Protein AF-A0A183PYK4-F1 (afdb_monomer)

Sequence (132 aa):
MSDTISDVIYRLGHPLTLAEKVLYSHLDNPKTANIERGKSYLMLRPDRVAMQDATAQMALLQFISSGLPRVAVPSTVHCDHLIEAKDGAGTDLNRANDTNKEVYEFLASASAKYGIGFWKPGSGIIHQVIVI

pLDDT: mean 95.41, std 7.37, range [49.47, 98.75]

Organism: NCBI:txid31246

Structure (mmCIF, N/CA/C/O backbone):
data_AF-A0A183PYK4-F1
#
_entry.id   AF-A0A183PYK4-F1
#
loop_
_atom_site.group_PDB
_atom_site.id
_atom_site.type_symbol
_atom_site.label_atom_id
_atom_site.label_alt_id
_atom_site.label_comp_id
_atom_site.label_asym_id
_atom_site.label_entity_id
_atom_site.label_seq_id
_atom_site.pdbx_PDB_ins_code
_atom_site.Cartn_x
_atom_site.Cartn_y
_atom_site.Cartn_z
_atom_site.occupancy
_atom_site.B_iso_or_equiv
_atom_site.auth_seq_id
_atom_site.auth_comp_id
_atom_site.auth_asym_id
_atom_site.auth_atom_id
_atom_site.pdbx_PDB_model_num
ATOM 1 N N . MET A 1 1 ? -16.188 -9.689 13.203 1.00 49.47 1 MET A N 1
ATOM 2 C CA . MET A 1 1 ? -16.530 -8.283 12.873 1.00 49.47 1 MET A CA 1
ATOM 3 C C . MET A 1 1 ? -17.812 -7.811 13.559 1.00 49.47 1 MET A C 1
ATOM 5 O O . MET A 1 1 ? -17.750 -6.772 14.201 1.00 49.47 1 MET A O 1
ATOM 9 N N . SER A 1 2 ? -18.929 -8.554 13.481 1.00 59.81 2 SER A N 1
ATOM 10 C CA . SER A 1 2 ? -20.191 -8.252 14.204 1.00 59.81 2 SER A CA 1
ATOM 11 C C . SER A 1 2 ? -19.985 -7.970 15.701 1.00 59.81 2 SER A C 1
ATOM 13 O O . SER A 1 2 ? -20.486 -6.980 16.238 1.00 59.81 2 SER A O 1
ATOM 15 N N . ASP A 1 3 ? -19.178 -8.806 16.351 1.00 76.00 3 ASP A N 1
ATOM 16 C CA . ASP A 1 3 ? -19.052 -8.779 17.811 1.00 76.00 3 ASP A CA 1
ATOM 17 C C . ASP A 1 3 ? -18.216 -7.583 18.290 1.00 76.00 3 ASP A C 1
ATOM 19 O O . ASP A 1 3 ? -18.557 -6.939 19.276 1.00 76.00 3 ASP A O 1
ATOM 23 N N . THR A 1 4 ? -17.193 -7.194 17.520 1.00 84.94 4 THR A N 1
ATOM 24 C CA . THR A 1 4 ? -16.316 -6.047 17.801 1.00 84.94 4 THR A CA 1
ATOM 25 C C . THR A 1 4 ? -17.085 -4.729 17.873 1.00 84.94 4 THR A C 1
ATOM 27 O O . THR A 1 4 ? -16.921 -3.956 18.813 1.00 84.94 4 THR A O 1
ATOM 30 N N . ILE A 1 5 ? -17.927 -4.452 16.873 1.00 91.94 5 ILE A N 1
ATOM 31 C CA . ILE A 1 5 ? -18.695 -3.201 16.824 1.00 91.94 5 ILE A CA 1
ATOM 32 C C . ILE A 1 5 ? -19.750 -3.191 17.932 1.00 91.94 5 ILE A C 1
ATOM 34 O O . ILE A 1 5 ? -19.955 -2.157 18.563 1.00 91.94 5 ILE A O 1
ATOM 38 N N . SER A 1 6 ? -20.391 -4.333 18.185 1.00 89.12 6 SER A N 1
ATOM 39 C CA . SER A 1 6 ? -21.395 -4.467 19.243 1.00 89.12 6 SER A CA 1
ATOM 40 C C . SER A 1 6 ? -20.793 -4.193 20.625 1.00 89.12 6 SER A C 1
ATOM 42 O O . SER A 1 6 ? -21.352 -3.396 21.379 1.00 89.12 6 SER A O 1
ATOM 44 N N . ASP A 1 7 ? -19.611 -4.751 20.912 1.00 88.62 7 ASP A N 1
ATOM 45 C CA . ASP A 1 7 ? -18.851 -4.479 22.138 1.00 88.62 7 ASP A CA 1
ATOM 46 C C . ASP A 1 7 ? -18.546 -2.980 22.288 1.00 88.62 7 ASP A C 1
ATOM 48 O O . ASP A 1 7 ? -18.737 -2.398 23.357 1.00 88.62 7 ASP A O 1
ATOM 52 N N . VAL A 1 8 ? -18.096 -2.323 21.215 1.00 93.06 8 VAL A N 1
ATOM 53 C CA . VAL A 1 8 ? -17.747 -0.895 21.250 1.00 93.06 8 VAL A CA 1
ATOM 54 C C . VAL A 1 8 ? -18.985 -0.009 21.416 1.00 93.06 8 VAL A C 1
ATOM 56 O O . VAL A 1 8 ? -18.949 0.930 22.209 1.00 93.06 8 VAL A O 1
ATOM 59 N N . ILE A 1 9 ? -20.094 -0.313 20.733 1.00 92.31 9 ILE A N 1
ATOM 60 C CA . ILE A 1 9 ? -21.367 0.408 20.900 1.00 92.31 9 ILE A CA 1
ATOM 61 C C . ILE A 1 9 ? -21.852 0.295 22.346 1.00 92.31 9 ILE A C 1
ATOM 63 O O . ILE A 1 9 ? -22.220 1.306 22.942 1.00 92.31 9 ILE A O 1
ATOM 67 N N . TYR A 1 10 ? -21.814 -0.910 22.923 1.00 91.94 10 TYR A N 1
ATOM 68 C CA . TYR A 1 10 ? -22.216 -1.135 24.310 1.00 91.94 10 TYR A CA 1
ATOM 69 C C . TYR A 1 10 ? -21.364 -0.319 25.291 1.00 91.94 10 TYR A C 1
ATOM 71 O O . TYR A 1 10 ? -21.897 0.290 26.214 1.00 91.94 10 TYR A O 1
ATOM 79 N N . ARG A 1 11 ? -20.046 -0.251 25.066 1.00 93.56 11 ARG A N 1
ATOM 80 C CA . ARG A 1 11 ? -19.118 0.515 25.912 1.00 93.56 11 ARG A CA 1
ATOM 81 C C . ARG A 1 11 ? -19.301 2.029 25.806 1.00 93.56 11 ARG A C 1
ATOM 83 O O . ARG A 1 11 ? -19.150 2.717 26.810 1.00 93.56 11 ARG A O 1
ATOM 90 N N . LEU A 1 12 ? -19.562 2.546 24.605 1.00 94.00 12 LEU A N 1
ATOM 91 C CA . LEU A 1 12 ? -19.648 3.990 24.354 1.00 94.00 12 LEU A CA 1
ATOM 92 C C . LEU A 1 12 ? -21.052 4.563 24.589 1.00 94.00 12 LEU A C 1
ATOM 94 O O . LEU A 1 12 ? -21.186 5.759 24.835 1.00 94.00 12 LEU A O 1
ATOM 98 N N . GLY A 1 13 ? -22.098 3.735 24.528 1.00 93.69 13 GLY A N 1
ATOM 99 C CA . GLY A 1 13 ? -23.466 4.140 24.859 1.00 93.69 13 GLY A CA 1
ATOM 100 C C . GLY A 1 13 ? -24.115 5.101 23.857 1.00 93.69 13 GLY A C 1
ATOM 101 O O . GLY A 1 13 ? -25.123 5.727 24.179 1.00 93.69 13 GLY A O 1
ATOM 102 N N . HIS A 1 14 ? -23.567 5.235 22.646 1.00 91.31 14 HIS A N 1
ATOM 103 C CA . HIS A 1 14 ? -24.128 6.082 21.593 1.00 91.31 14 HIS A CA 1
ATOM 104 C C . HIS A 1 14 ? -23.959 5.461 20.194 1.00 91.31 14 HIS A C 1
ATOM 106 O O . HIS A 1 14 ? -23.081 4.617 19.984 1.00 91.31 14 HIS A O 1
ATOM 112 N N . PRO A 1 15 ? -24.767 5.877 19.198 1.00 94.06 15 PRO A N 1
ATOM 113 C CA . PRO A 1 15 ? -24.585 5.456 17.813 1.00 94.06 15 PRO A CA 1
ATOM 114 C C . PRO A 1 15 ? -23.230 5.900 17.248 1.00 94.06 15 PRO A C 1
ATOM 116 O O . PRO A 1 15 ? -22.733 6.981 17.566 1.00 94.06 15 PRO A O 1
ATOM 119 N N . LEU A 1 16 ? -22.659 5.077 16.369 1.00 95.88 16 LEU A N 1
ATOM 120 C CA . LEU A 1 16 ? -21.379 5.340 15.710 1.00 95.88 16 LEU A CA 1
ATOM 121 C C . LEU A 1 16 ? -21.576 5.854 14.283 1.00 95.88 16 LEU A C 1
ATOM 123 O O . LEU A 1 16 ? -22.424 5.348 13.538 1.00 95.88 16 LEU A O 1
ATOM 127 N N . THR A 1 17 ? -20.734 6.802 13.880 1.00 96.88 17 THR A N 1
ATOM 128 C CA . THR A 1 17 ? -20.581 7.215 12.477 1.00 96.88 17 THR A CA 1
ATOM 129 C C . THR A 1 17 ? -19.991 6.083 11.626 1.00 96.88 1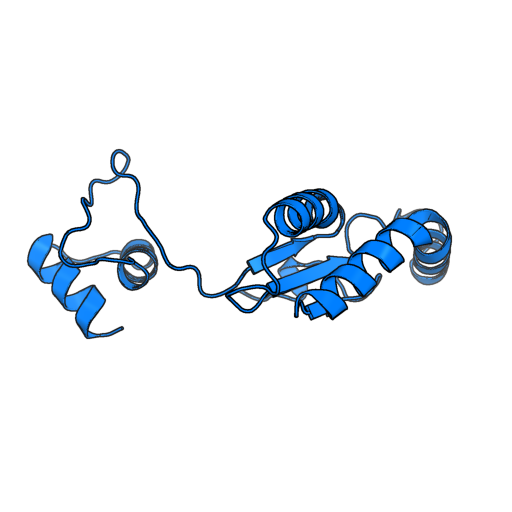7 THR A C 1
ATOM 131 O O . THR A 1 17 ? -19.461 5.104 12.153 1.00 96.88 17 THR A O 1
ATOM 134 N N . LEU A 1 18 ? -20.048 6.197 10.294 1.00 96.31 18 LEU A N 1
ATOM 135 C CA . LEU A 1 18 ? -19.431 5.198 9.410 1.00 96.31 18 LEU A CA 1
ATOM 136 C C . LEU A 1 18 ? -17.919 5.076 9.652 1.00 96.31 18 LEU A C 1
ATOM 138 O O . LEU A 1 18 ? -17.415 3.965 9.787 1.00 96.31 18 LEU A O 1
ATOM 142 N N . ALA A 1 19 ? -17.216 6.205 9.767 1.00 96.62 19 ALA A N 1
ATOM 143 C CA . ALA A 1 19 ? -15.779 6.218 10.030 1.00 96.62 19 ALA A CA 1
ATOM 144 C C . ALA A 1 19 ? -15.437 5.541 11.366 1.00 96.62 19 ALA A C 1
ATOM 146 O O . ALA A 1 19 ? -14.496 4.758 11.434 1.00 96.62 19 ALA A O 1
ATOM 147 N N . GLU A 1 20 ? -16.233 5.772 12.412 1.00 96.12 20 GLU A N 1
ATOM 148 C CA . GLU A 1 20 ? -16.065 5.083 13.695 1.00 96.12 20 GLU A CA 1
ATOM 149 C C . GLU A 1 20 ? -16.328 3.588 13.595 1.00 96.12 20 GLU A C 1
ATOM 151 O O . GLU A 1 20 ? -15.576 2.808 14.163 1.00 96.12 20 GLU A O 1
ATOM 156 N N . LYS A 1 21 ? -17.355 3.166 12.852 1.00 96.00 21 LYS A N 1
ATOM 157 C CA . LYS A 1 21 ? -17.611 1.737 12.631 1.00 96.00 21 LYS A CA 1
ATOM 158 C C . LYS A 1 21 ? -16.425 1.070 11.943 1.00 96.00 21 LYS A C 1
ATOM 160 O O . LYS A 1 21 ? -16.000 0.021 12.409 1.00 96.00 21 LYS A O 1
ATOM 165 N N . VAL A 1 22 ? -15.876 1.693 10.897 1.00 95.62 22 VAL A N 1
ATOM 166 C CA . VAL A 1 22 ? -14.700 1.182 10.179 1.00 95.62 22 VAL A CA 1
ATOM 167 C C . VAL A 1 22 ? -13.464 1.183 11.077 1.00 95.62 22 VAL A C 1
ATOM 169 O O . VAL A 1 22 ? -12.786 0.171 11.166 1.00 95.62 22 VAL A O 1
ATOM 172 N N . LEU A 1 23 ? -13.155 2.268 11.787 1.00 95.75 23 LEU A N 1
ATOM 173 C CA . LEU A 1 23 ? -11.977 2.306 12.662 1.00 95.75 23 LEU A CA 1
ATOM 174 C C . LEU A 1 23 ? -12.105 1.315 13.824 1.00 95.75 23 LEU A C 1
ATOM 176 O O . LEU A 1 23 ? -11.202 0.517 14.068 1.00 95.75 23 LEU A O 1
ATOM 180 N N . TYR A 1 24 ? -13.233 1.330 14.531 1.00 95.75 24 TYR A N 1
ATOM 181 C CA . TYR A 1 24 ? -13.408 0.532 15.739 1.00 95.75 24 TYR A CA 1
ATOM 182 C C . TYR A 1 24 ? -13.609 -0.956 15.448 1.00 95.75 24 TYR A C 1
ATOM 184 O O . TYR A 1 24 ? -13.259 -1.780 16.292 1.00 95.75 24 TYR A O 1
ATOM 192 N N . SER A 1 25 ? -14.078 -1.333 14.251 1.00 95.44 25 SER A N 1
ATOM 193 C CA . SER A 1 25 ? -14.109 -2.742 13.840 1.00 95.44 25 SER A CA 1
ATOM 194 C C . SER A 1 25 ? -12.721 -3.357 13.654 1.00 95.44 25 SER A C 1
ATOM 196 O O . SER A 1 25 ? -12.620 -4.581 13.665 1.00 95.44 25 SER A O 1
ATOM 198 N N . HIS A 1 26 ? -11.678 -2.534 13.500 1.00 96.38 26 HIS A N 1
ATOM 199 C CA . HIS A 1 26 ? -10.286 -2.962 13.313 1.00 96.38 26 HIS A CA 1
ATOM 200 C C . HIS A 1 26 ? -9.419 -2.743 14.561 1.00 96.38 26 HIS A C 1
ATOM 202 O O . HIS A 1 26 ? -8.193 -2.787 14.470 1.00 96.38 26 HIS A O 1
ATOM 208 N N . LEU A 1 27 ? -10.022 -2.501 15.730 1.00 96.44 27 LEU A N 1
ATOM 209 C CA . LEU A 1 27 ? -9.283 -2.462 16.993 1.00 96.44 27 LEU A CA 1
ATOM 210 C C . LEU A 1 27 ? -8.667 -3.827 17.297 1.00 96.44 27 LEU A C 1
ATOM 212 O O . LEU A 1 27 ? -9.349 -4.846 17.242 1.00 96.44 27 LEU A O 1
ATOM 216 N N . ASP A 1 28 ? -7.400 -3.822 17.704 1.00 95.06 28 ASP A N 1
ATOM 217 C CA . ASP A 1 28 ? -6.711 -5.031 18.163 1.00 95.06 28 ASP A CA 1
ATOM 218 C C . ASP A 1 28 ? -7.363 -5.595 19.438 1.00 95.06 28 ASP A C 1
ATOM 220 O O . ASP A 1 28 ? -7.567 -6.797 19.564 1.00 95.06 28 ASP A O 1
ATOM 224 N N . ASN A 1 29 ? -7.757 -4.708 20.363 1.00 93.12 29 ASN A N 1
ATOM 225 C CA . ASN A 1 29 ? -8.390 -5.068 21.635 1.00 93.12 29 ASN A CA 1
ATOM 226 C C . ASN A 1 29 ? -9.643 -4.212 21.900 1.00 93.12 29 ASN A C 1
ATOM 228 O O . ASN A 1 29 ? -9.600 -3.253 22.677 1.00 93.12 29 ASN A O 1
ATOM 232 N N . PRO A 1 30 ? -10.794 -4.535 21.286 1.00 92.12 30 PRO A N 1
ATOM 233 C CA . PRO A 1 30 ? -11.998 -3.700 21.341 1.00 92.12 30 PRO A CA 1
ATOM 234 C C . PRO A 1 30 ? -12.644 -3.603 22.725 1.00 92.12 30 PRO A C 1
ATOM 236 O O . PRO A 1 30 ? -13.404 -2.672 22.971 1.00 92.12 30 PRO A O 1
ATOM 239 N N . LYS A 1 31 ? -12.349 -4.529 23.646 1.00 91.38 31 LYS A N 1
ATOM 240 C CA . LYS A 1 31 ? -12.911 -4.533 25.008 1.00 91.38 31 LYS A CA 1
ATOM 241 C C . LYS A 1 31 ? -12.194 -3.572 25.956 1.00 91.38 31 LYS A C 1
ATOM 243 O O . LYS A 1 31 ? -12.809 -3.066 26.888 1.00 91.38 31 LYS A O 1
ATOM 248 N N . THR A 1 32 ? -10.909 -3.318 25.718 1.00 91.94 32 THR A N 1
ATOM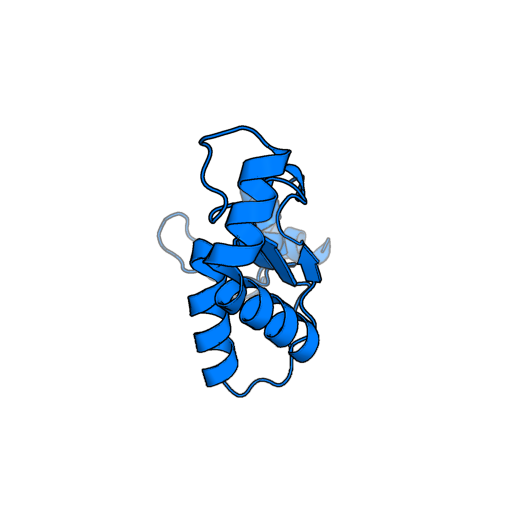 249 C CA . THR A 1 32 ? -10.038 -2.551 26.624 1.00 91.94 32 THR A CA 1
ATOM 250 C C . THR A 1 32 ? -9.496 -1.269 26.005 1.00 91.94 32 THR A C 1
ATOM 252 O O . THR A 1 32 ? -8.993 -0.421 26.736 1.00 91.94 32 THR A O 1
ATOM 255 N N . ALA A 1 33 ? -9.619 -1.084 24.685 1.00 93.62 33 ALA A N 1
ATOM 256 C CA . ALA A 1 33 ? -9.159 0.124 24.007 1.00 93.62 33 ALA A CA 1
ATOM 257 C C . ALA A 1 33 ? -9.760 1.389 24.638 1.00 93.62 33 ALA A C 1
ATOM 259 O O . ALA A 1 33 ? -10.981 1.479 24.804 1.00 93.62 33 ALA A O 1
ATOM 260 N N . ASN A 1 34 ? -8.909 2.364 24.961 1.00 94.75 34 ASN A N 1
ATOM 261 C CA . ASN A 1 34 ? -9.345 3.702 25.342 1.00 94.75 34 ASN A CA 1
ATOM 262 C C . ASN A 1 34 ? -9.764 4.462 24.078 1.00 94.75 34 ASN A C 1
ATOM 264 O O . ASN A 1 34 ? -8.962 4.589 23.154 1.00 94.75 34 ASN A O 1
ATOM 268 N N . ILE A 1 35 ? -11.012 4.926 24.026 1.00 95.50 35 ILE A N 1
ATOM 269 C CA . ILE A 1 35 ? -11.588 5.569 22.842 1.00 95.50 35 ILE A CA 1
ATOM 270 C C . ILE A 1 35 ? -12.073 6.959 23.237 1.00 95.50 35 ILE A C 1
ATOM 272 O O . ILE A 1 35 ? -13.176 7.131 23.747 1.00 95.50 35 ILE A O 1
ATOM 276 N N . GLU A 1 36 ? -11.242 7.957 22.963 1.00 94.94 36 GLU A N 1
ATOM 277 C CA . GLU A 1 36 ? -11.576 9.364 23.123 1.00 94.94 36 GLU A CA 1
ATOM 278 C C . GLU A 1 36 ? -11.122 10.146 21.887 1.00 94.94 36 GLU A C 1
ATOM 280 O O . GLU A 1 36 ? -9.937 10.179 21.532 1.00 94.94 36 GLU A O 1
ATOM 285 N N . ARG A 1 37 ? -12.087 10.772 21.202 1.00 94.69 37 ARG A N 1
ATOM 286 C CA . ARG A 1 37 ? -11.838 11.510 19.958 1.00 94.69 37 ARG A CA 1
ATOM 287 C C . ARG A 1 37 ? -10.827 12.632 20.198 1.00 94.69 37 ARG A C 1
ATOM 289 O O . ARG A 1 37 ? -10.987 13.437 21.111 1.00 94.69 37 ARG A O 1
ATOM 296 N N . GLY A 1 38 ? -9.796 12.687 19.358 1.00 96.00 38 GLY A N 1
ATOM 297 C CA . GLY A 1 38 ? -8.746 13.705 19.436 1.00 96.00 38 GLY A CA 1
ATOM 298 C C . GLY A 1 38 ? -7.778 13.552 20.614 1.00 96.00 38 GLY A C 1
ATOM 299 O O . GLY A 1 38 ? -6.942 14.433 20.793 1.00 96.00 38 GLY A O 1
ATOM 300 N N . LYS A 1 39 ? -7.867 12.470 21.407 1.00 97.19 39 LYS A N 1
ATOM 301 C CA . LYS A 1 39 ? -6.966 12.239 22.550 1.00 97.19 39 LYS A CA 1
ATOM 302 C C . LYS A 1 39 ? -6.310 10.863 22.554 1.00 97.19 39 LYS A C 1
ATOM 304 O O . LYS A 1 39 ? -5.116 10.765 22.821 1.00 97.19 39 LYS A O 1
ATOM 309 N N . SER A 1 40 ? -7.063 9.799 22.288 1.00 96.31 40 SER A N 1
ATOM 310 C CA . SER A 1 40 ? -6.534 8.436 22.387 1.00 96.31 40 SER A CA 1
ATOM 311 C C . SER A 1 40 ? -5.751 8.016 21.145 1.00 96.31 40 SER A C 1
ATOM 313 O O . SER A 1 40 ? -6.156 8.296 20.017 1.00 96.31 40 SER A O 1
ATOM 315 N N . TYR A 1 41 ? -4.685 7.243 21.355 1.00 97.19 41 TYR A N 1
ATOM 316 C CA . TYR A 1 41 ? -4.077 6.428 20.306 1.00 97.19 41 TYR A CA 1
ATOM 317 C C . TYR A 1 41 ? -4.815 5.096 20.199 1.00 97.19 41 TYR A C 1
ATOM 319 O O . TYR A 1 41 ? -4.964 4.379 21.189 1.00 97.19 41 TYR A O 1
ATOM 327 N N . LEU A 1 42 ? -5.266 4.759 18.992 1.00 96.56 42 LEU A N 1
ATOM 328 C CA . LEU A 1 42 ? -5.942 3.496 18.724 1.00 96.56 42 LEU A CA 1
ATOM 329 C C . LEU A 1 42 ? -4.946 2.483 18.165 1.00 96.56 42 LEU A C 1
ATOM 331 O O . LEU A 1 42 ? -4.259 2.750 17.181 1.00 96.56 42 LEU A O 1
ATOM 335 N N . MET A 1 43 ? -4.912 1.301 18.774 1.00 97.38 43 MET A N 1
ATOM 336 C CA . MET A 1 43 ? -4.149 0.166 18.261 1.00 97.38 43 MET A CA 1
ATOM 337 C C . MET A 1 43 ? -5.019 -0.588 17.258 1.00 97.38 43 MET A C 1
ATOM 339 O O . MET A 1 43 ? -5.980 -1.258 17.644 1.00 97.38 43 MET A O 1
ATOM 343 N N . LEU A 1 44 ? -4.705 -0.430 15.974 1.00 96.88 44 LEU A N 1
ATOM 344 C CA . LEU A 1 44 ? -5.495 -0.954 14.862 1.00 96.88 44 LEU A CA 1
ATOM 345 C C . LEU A 1 44 ? -4.783 -2.110 14.152 1.00 96.88 44 LEU A C 1
ATOM 347 O O . LEU A 1 44 ? -3.560 -2.246 14.210 1.00 96.88 44 LEU A O 1
ATOM 351 N N . ARG A 1 45 ? -5.564 -2.906 13.423 1.00 97.50 45 ARG A N 1
ATOM 352 C CA . ARG A 1 45 ? -5.106 -3.953 12.505 1.00 97.50 45 ARG A CA 1
ATOM 353 C C . ARG A 1 45 ? -5.540 -3.610 11.077 1.00 97.50 45 ARG A C 1
ATOM 355 O O . ARG A 1 45 ? -6.623 -4.020 10.674 1.00 97.50 45 ARG A O 1
ATOM 362 N N . PRO A 1 46 ? -4.740 -2.835 10.321 1.00 97.31 46 PRO A N 1
ATOM 363 C CA . PRO A 1 46 ? -5.034 -2.561 8.918 1.00 97.31 46 PRO A CA 1
ATOM 364 C C . PRO A 1 46 ? -5.066 -3.850 8.089 1.00 97.31 46 PRO A C 1
ATOM 366 O O . PRO A 1 46 ? -4.203 -4.710 8.262 1.00 97.31 46 PRO A O 1
ATOM 369 N N . ASP A 1 47 ? -6.008 -3.957 7.150 1.00 97.38 47 ASP A N 1
ATOM 370 C CA . ASP A 1 47 ? -6.170 -5.171 6.334 1.00 97.38 47 ASP A CA 1
ATOM 371 C C . ASP A 1 47 ? -5.127 -5.309 5.223 1.00 97.38 47 ASP A C 1
ATOM 373 O O . ASP A 1 47 ? -4.852 -6.410 4.749 1.00 97.38 47 ASP A O 1
ATOM 377 N N . ARG A 1 48 ? -4.570 -4.186 4.756 1.00 97.94 48 ARG A N 1
ATOM 378 C CA . ARG A 1 48 ? -3.610 -4.150 3.650 1.00 97.94 48 ARG A CA 1
ATOM 379 C C . ARG A 1 48 ? -2.715 -2.920 3.701 1.00 97.94 48 ARG A C 1
ATOM 381 O O . ARG A 1 48 ? -3.075 -1.901 4.286 1.00 97.94 48 ARG A O 1
ATOM 388 N N . VAL A 1 49 ? -1.586 -3.002 3.004 1.00 98.25 49 VAL A N 1
ATOM 389 C CA . VAL A 1 49 ? -0.647 -1.892 2.797 1.00 98.25 49 VAL A CA 1
ATOM 390 C C . VAL A 1 49 ? -0.475 -1.633 1.300 1.00 98.25 49 VAL A C 1
ATOM 392 O O . VAL A 1 49 ? -0.425 -2.554 0.485 1.00 98.25 49 VAL A O 1
ATOM 395 N N . ALA A 1 50 ? -0.382 -0.367 0.916 1.00 98.25 50 ALA A N 1
ATOM 396 C CA . ALA A 1 50 ? -0.047 0.027 -0.443 1.00 98.25 50 ALA A CA 1
ATOM 397 C C . ALA A 1 50 ? 1.003 1.133 -0.402 1.00 98.25 50 ALA A C 1
ATOM 399 O O . ALA A 1 50 ? 0.892 2.063 0.394 1.00 98.25 50 ALA A O 1
ATOM 400 N N . MET A 1 51 ? 2.024 1.003 -1.240 1.00 98.44 51 MET A N 1
ATOM 401 C CA . MET A 1 51 ? 3.136 1.939 -1.348 1.00 98.44 51 MET A CA 1
ATOM 402 C C . MET A 1 51 ? 3.304 2.353 -2.807 1.00 98.44 51 MET A C 1
ATOM 404 O O . MET A 1 51 ? 3.069 1.551 -3.710 1.00 98.44 51 MET A O 1
ATOM 408 N N . GLN A 1 52 ? 3.747 3.584 -3.029 1.00 97.88 52 GLN A N 1
ATOM 409 C CA . GLN A 1 52 ? 4.149 4.087 -4.343 1.00 97.88 52 GLN A CA 1
ATOM 410 C C . GLN A 1 52 ? 5.676 4.218 -4.402 1.00 97.88 52 GLN A C 1
ATOM 412 O O . GLN A 1 52 ? 6.309 4.378 -3.359 1.00 97.88 52 GLN A O 1
ATOM 417 N N . ASP A 1 53 ? 6.282 4.083 -5.577 1.00 97.88 53 ASP A N 1
ATOM 418 C CA . ASP A 1 53 ? 7.730 3.921 -5.780 1.00 97.88 53 ASP A CA 1
ATOM 419 C C . ASP A 1 53 ? 8.619 5.031 -5.191 1.00 97.88 53 ASP A C 1
ATOM 421 O O . ASP A 1 53 ? 9.736 4.735 -4.753 1.00 97.88 53 ASP A O 1
ATOM 425 N N . ALA A 1 54 ? 8.142 6.270 -5.069 1.00 97.38 54 ALA A N 1
ATOM 426 C CA . ALA A 1 54 ? 8.883 7.341 -4.398 1.00 97.38 54 ALA A CA 1
ATOM 427 C C . ALA A 1 54 ? 8.952 7.182 -2.863 1.00 97.38 54 ALA A C 1
ATOM 429 O O . ALA A 1 54 ? 9.889 7.679 -2.243 1.00 97.38 54 ALA A O 1
ATOM 430 N N . THR A 1 55 ? 8.014 6.469 -2.226 1.00 97.94 55 THR A N 1
ATOM 431 C CA . THR A 1 55 ? 8.048 6.184 -0.768 1.00 97.94 55 THR A CA 1
ATOM 432 C C . THR A 1 55 ? 8.339 4.723 -0.426 1.00 97.94 55 THR A C 1
ATOM 434 O O . THR A 1 55 ? 8.844 4.430 0.661 1.00 97.94 55 THR A O 1
ATOM 437 N N . ALA A 1 56 ? 8.091 3.800 -1.357 1.00 98.19 56 ALA A N 1
ATOM 438 C CA . ALA A 1 56 ? 8.298 2.367 -1.183 1.00 98.19 56 ALA A CA 1
ATOM 439 C C . ALA A 1 56 ? 9.768 2.027 -0.933 1.00 98.19 56 ALA A C 1
ATOM 441 O O . ALA A 1 56 ? 10.058 1.119 -0.160 1.00 98.19 56 ALA A O 1
ATOM 442 N N . GLN A 1 57 ? 10.696 2.774 -1.541 1.00 98.50 57 GLN A N 1
ATOM 443 C CA . GLN A 1 57 ? 12.132 2.530 -1.405 1.00 98.50 57 GLN A CA 1
ATOM 444 C C . GLN A 1 57 ? 12.563 2.510 0.065 1.00 98.50 57 GLN A C 1
ATOM 446 O O . GLN A 1 57 ? 13.084 1.509 0.555 1.00 98.50 57 GLN A O 1
ATOM 451 N N . MET A 1 58 ? 12.274 3.586 0.800 1.00 98.50 58 MET A N 1
ATOM 452 C CA . MET A 1 58 ? 12.679 3.694 2.200 1.00 98.50 58 MET A CA 1
ATOM 453 C C . MET A 1 58 ? 11.853 2.785 3.116 1.00 98.50 58 MET A C 1
ATOM 455 O O . MET A 1 58 ? 12.401 2.200 4.050 1.00 98.50 58 MET A O 1
ATOM 459 N N . ALA A 1 59 ? 10.561 2.604 2.828 1.00 98.62 59 ALA A N 1
ATOM 460 C CA . ALA A 1 59 ? 9.719 1.677 3.581 1.00 98.62 59 ALA A CA 1
ATOM 461 C C . ALA A 1 59 ? 10.253 0.234 3.506 1.00 98.62 59 ALA A C 1
ATOM 463 O O . ALA A 1 59 ? 10.355 -0.445 4.529 1.00 98.62 59 ALA A O 1
ATOM 464 N N . LEU A 1 60 ? 10.666 -0.222 2.318 1.00 98.44 60 LEU A N 1
ATOM 465 C CA . LEU A 1 60 ? 11.241 -1.554 2.139 1.00 98.44 60 LEU A CA 1
ATOM 466 C C . LEU A 1 60 ? 12.635 -1.679 2.753 1.00 98.44 60 LEU A C 1
ATOM 468 O O . LEU A 1 60 ? 12.929 -2.723 3.325 1.00 98.44 60 LEU A O 1
ATOM 472 N N . LEU A 1 61 ? 13.474 -0.640 2.711 1.00 98.50 61 LEU A N 1
ATOM 473 C CA . LEU A 1 61 ? 14.767 -0.652 3.411 1.00 98.50 61 LEU A CA 1
ATOM 474 C C . LEU A 1 61 ? 14.593 -0.810 4.928 1.00 98.50 61 LEU A C 1
ATOM 476 O O . LEU A 1 61 ? 15.286 -1.613 5.555 1.00 98.50 61 LEU A O 1
ATOM 480 N N . GLN A 1 62 ? 13.626 -0.106 5.521 1.00 98.75 62 GLN A N 1
ATOM 481 C CA . GLN A 1 62 ? 13.294 -0.272 6.938 1.00 98.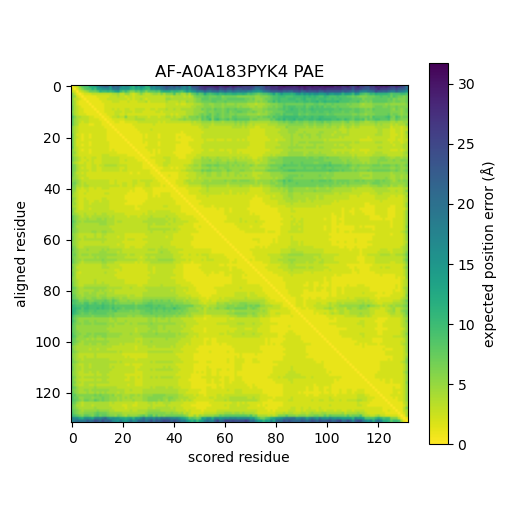75 62 GLN A CA 1
ATOM 482 C C . GLN A 1 62 ? 12.715 -1.663 7.226 1.00 98.75 62 GLN A C 1
ATOM 484 O O . GLN A 1 62 ? 13.081 -2.286 8.224 1.00 98.75 62 GLN A O 1
ATOM 489 N N . PHE A 1 63 ? 11.876 -2.196 6.333 1.00 98.62 63 PHE A N 1
ATOM 490 C CA . PHE A 1 63 ? 11.364 -3.560 6.457 1.00 98.62 63 PHE A CA 1
ATOM 491 C C . PHE A 1 63 ? 12.485 -4.607 6.387 1.00 98.62 63 PHE A C 1
ATOM 493 O O . PHE A 1 63 ? 12.524 -5.514 7.213 1.00 98.62 63 PHE A O 1
ATOM 500 N N . ILE A 1 64 ? 13.446 -4.452 5.472 1.00 98.31 64 ILE A N 1
ATOM 501 C CA . ILE A 1 64 ? 14.648 -5.295 5.384 1.00 98.31 64 ILE A CA 1
ATOM 502 C C . ILE A 1 64 ? 15.428 -5.249 6.704 1.00 98.31 64 ILE A C 1
ATOM 504 O O . ILE A 1 64 ? 15.809 -6.297 7.224 1.00 98.31 64 ILE A O 1
ATOM 508 N N . SER A 1 65 ? 15.611 -4.052 7.271 1.00 98.31 65 SER A N 1
ATOM 509 C CA . SER A 1 65 ? 16.314 -3.843 8.546 1.00 98.31 65 SER A CA 1
ATOM 510 C C . SER A 1 65 ? 15.621 -4.518 9.738 1.00 98.31 65 SER A C 1
ATOM 512 O O . SER A 1 65 ? 16.283 -4.941 10.682 1.00 98.31 65 SER A O 1
ATOM 514 N N . SER A 1 66 ? 14.296 -4.704 9.681 1.00 98.31 66 SER A N 1
ATOM 515 C CA . SER A 1 66 ? 13.551 -5.421 10.729 1.00 98.31 66 SER A CA 1
ATOM 516 C C . SER A 1 66 ? 13.911 -6.910 10.844 1.00 98.31 66 SER A C 1
ATOM 518 O O . SER A 1 66 ? 13.591 -7.540 11.849 1.00 98.31 66 SER A O 1
ATOM 520 N N . GLY A 1 67 ? 14.537 -7.494 9.814 1.00 98.12 67 GLY A N 1
ATOM 521 C CA . GLY A 1 67 ? 14.869 -8.920 9.765 1.00 98.12 67 GLY A CA 1
ATOM 522 C C . GLY A 1 67 ? 13.666 -9.851 9.557 1.00 98.12 67 GLY A C 1
ATOM 523 O O . GLY A 1 67 ? 13.836 -11.070 9.555 1.00 98.12 67 GLY A O 1
ATOM 524 N N . LEU A 1 68 ? 12.456 -9.313 9.364 1.00 98.19 68 LEU A N 1
ATOM 525 C CA . LEU A 1 68 ? 11.263 -10.121 9.118 1.00 98.19 68 LEU A CA 1
ATOM 526 C C . LEU A 1 68 ? 11.339 -10.827 7.750 1.00 98.19 68 LEU A C 1
ATOM 528 O O . LEU A 1 68 ? 11.754 -10.225 6.758 1.00 98.19 68 LEU A O 1
ATOM 532 N N . PRO A 1 69 ? 10.907 -12.099 7.656 1.00 97.81 69 PRO A N 1
ATOM 533 C CA . PRO A 1 69 ? 11.079 -12.887 6.437 1.00 97.81 69 PRO A CA 1
ATOM 534 C C . PRO A 1 69 ? 10.068 -12.547 5.332 1.00 97.81 69 PRO A C 1
ATOM 536 O O . PRO A 1 69 ? 10.331 -12.828 4.168 1.00 97.81 69 P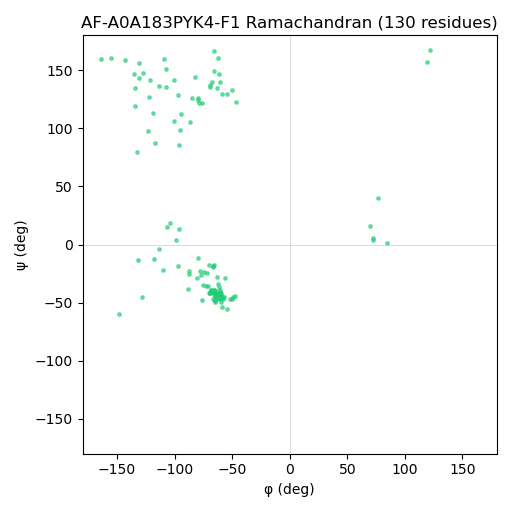RO A O 1
ATOM 539 N N . ARG A 1 70 ? 8.903 -11.981 5.678 1.00 98.38 70 ARG A N 1
ATOM 540 C CA . ARG A 1 70 ? 7.805 -11.650 4.750 1.00 98.38 70 ARG A CA 1
ATOM 541 C C . ARG A 1 70 ? 6.808 -10.682 5.382 1.00 98.38 70 ARG A C 1
ATOM 543 O O . ARG A 1 70 ? 6.721 -10.618 6.608 1.00 98.38 70 ARG A O 1
ATOM 550 N N . VAL A 1 71 ? 6.024 -9.983 4.561 1.00 98.56 71 VAL A N 1
ATOM 551 C CA . VAL A 1 71 ? 4.947 -9.101 5.044 1.00 98.56 71 VAL A CA 1
ATOM 552 C C . VAL A 1 71 ? 3.827 -9.878 5.744 1.00 98.56 71 VAL A C 1
ATOM 554 O O . VAL A 1 71 ? 3.544 -11.030 5.405 1.00 98.56 71 VAL A O 1
ATOM 557 N N . ALA A 1 72 ? 3.189 -9.233 6.726 1.00 98.31 72 ALA A N 1
ATOM 558 C CA . ALA A 1 72 ? 2.139 -9.835 7.554 1.00 98.31 72 ALA A CA 1
ATOM 559 C C . ALA A 1 72 ? 0.724 -9.703 6.964 1.00 98.31 72 ALA A C 1
ATOM 561 O O . ALA A 1 72 ? -0.144 -10.515 7.270 1.00 98.31 72 ALA A O 1
ATOM 562 N N . VAL A 1 73 ? 0.493 -8.694 6.122 1.00 98.44 73 VAL A N 1
ATOM 563 C CA . VAL A 1 73 ? -0.790 -8.436 5.452 1.00 98.44 73 VAL A CA 1
ATOM 564 C C . VAL A 1 73 ? -0.561 -8.215 3.957 1.00 98.44 73 VAL A C 1
ATOM 566 O O . VAL A 1 73 ? 0.554 -7.832 3.573 1.00 98.44 73 VAL A O 1
ATOM 569 N N . PRO A 1 74 ? -1.576 -8.437 3.098 1.00 98.50 74 PRO A N 1
ATOM 570 C CA . PRO A 1 74 ? -1.484 -8.135 1.675 1.00 98.50 74 PRO A CA 1
ATOM 571 C C . PRO A 1 74 ? -0.897 -6.744 1.436 1.00 98.50 74 PRO A C 1
ATOM 573 O O . PRO A 1 74 ? -1.391 -5.739 1.949 1.00 98.50 74 PRO A O 1
ATOM 576 N N . SER A 1 75 ? 0.201 -6.702 0.688 1.00 98.56 75 SER A N 1
ATOM 577 C CA . SER A 1 75 ? 0.981 -5.489 0.464 1.00 98.56 75 SER A CA 1
ATOM 578 C C . SER A 1 75 ? 1.256 -5.321 -1.023 1.00 98.56 75 SER A C 1
ATOM 580 O O . SER A 1 75 ? 1.488 -6.313 -1.715 1.00 98.56 75 SER A O 1
ATOM 582 N N . THR A 1 76 ? 1.243 -4.084 -1.521 1.00 98.62 76 THR A N 1
ATOM 583 C CA . THR A 1 76 ? 1.547 -3.781 -2.930 1.00 98.62 76 THR A CA 1
ATOM 584 C C . THR A 1 76 ? 2.476 -2.579 -3.084 1.00 98.62 76 THR A C 1
ATOM 586 O O . THR A 1 76 ? 2.402 -1.640 -2.292 1.00 98.62 76 THR A O 1
ATOM 589 N N . VAL A 1 77 ? 3.327 -2.610 -4.111 1.00 98.69 77 VAL A N 1
ATOM 590 C CA . VAL A 1 77 ? 4.140 -1.485 -4.597 1.00 98.69 77 VAL A CA 1
ATOM 591 C C . VAL A 1 77 ? 3.663 -1.101 -5.995 1.00 98.69 77 VAL A C 1
ATOM 593 O O . VAL A 1 77 ? 3.437 -1.985 -6.824 1.00 98.69 77 VAL A O 1
ATOM 596 N N . HIS A 1 78 ? 3.529 0.200 -6.246 1.00 98.62 78 HIS A N 1
ATOM 597 C CA . HIS A 1 78 ? 3.085 0.776 -7.518 1.00 98.62 78 HIS A CA 1
ATOM 598 C C . HIS A 1 78 ? 4.149 1.726 -8.068 1.00 98.62 78 HIS A C 1
ATOM 600 O O . HIS A 1 78 ? 4.611 2.604 -7.344 1.00 98.62 78 HIS A O 1
ATOM 606 N N . CYS A 1 79 ? 4.562 1.531 -9.323 1.00 98.38 79 CYS A N 1
ATOM 607 C CA . CYS A 1 79 ? 5.564 2.372 -9.985 1.00 98.38 79 CYS A CA 1
ATOM 608 C C . CYS A 1 79 ? 4.913 3.462 -10.845 1.00 98.38 79 CYS A C 1
ATOM 610 O O . CYS A 1 79 ? 4.699 3.269 -12.046 1.00 98.38 79 CYS A O 1
ATOM 612 N N . ASP A 1 80 ? 4.578 4.590 -10.225 1.00 97.88 80 ASP A N 1
ATOM 613 C CA . ASP A 1 80 ? 3.822 5.682 -10.842 1.00 97.88 80 ASP A CA 1
ATOM 614 C C . ASP A 1 80 ? 4.425 7.085 -10.643 1.00 97.88 80 ASP A C 1
ATOM 616 O O . ASP A 1 80 ? 4.027 7.994 -11.368 1.00 97.88 80 ASP A O 1
ATOM 620 N N . HIS A 1 81 ? 5.396 7.288 -9.741 1.00 98.31 81 HIS A N 1
ATOM 621 C CA . HIS A 1 81 ? 5.960 8.622 -9.467 1.00 98.31 81 HIS A CA 1
ATOM 622 C C . HIS A 1 81 ? 7.260 8.914 -10.222 1.00 98.31 81 HIS A C 1
ATOM 624 O O . HIS A 1 81 ? 7.641 10.077 -10.342 1.00 98.31 81 HIS A O 1
ATOM 630 N N . LEU A 1 82 ? 7.958 7.893 -10.728 1.00 97.75 82 LEU A N 1
ATOM 631 C CA . LEU A 1 82 ? 9.275 8.065 -11.359 1.00 97.75 82 LEU A CA 1
ATOM 632 C C . LEU A 1 82 ? 9.228 8.174 -12.897 1.00 97.75 82 LEU A C 1
ATOM 634 O O . LEU A 1 82 ? 10.261 8.074 -13.558 1.00 97.75 82 LEU A O 1
ATOM 638 N N . ILE A 1 83 ? 8.046 8.384 -13.486 1.00 98.06 83 ILE A N 1
ATOM 639 C CA . ILE A 1 83 ? 7.872 8.565 -14.935 1.00 98.06 83 ILE A CA 1
ATOM 640 C C . ILE A 1 83 ? 7.718 10.060 -15.237 1.00 98.06 83 ILE A C 1
ATOM 642 O O . ILE A 1 83 ? 6.680 10.658 -14.965 1.00 98.06 83 ILE A O 1
ATOM 646 N N . GLU A 1 84 ? 8.755 10.670 -15.811 1.00 97.69 84 GLU A N 1
ATOM 647 C CA . GLU A 1 84 ? 8.738 12.082 -16.206 1.00 97.69 84 GLU A CA 1
ATOM 648 C C . GLU A 1 84 ? 8.000 12.274 -17.540 1.00 97.69 84 GLU A C 1
ATOM 650 O O . GLU A 1 84 ? 8.369 11.678 -18.552 1.00 97.69 84 GLU A O 1
ATOM 655 N N . ALA A 1 85 ? 7.009 13.165 -17.566 1.00 97.31 85 ALA A N 1
ATOM 656 C CA . ALA A 1 85 ? 6.323 13.556 -18.795 1.00 97.31 85 ALA A CA 1
ATOM 657 C C . ALA A 1 85 ? 7.164 14.559 -19.603 1.00 97.31 85 ALA A C 1
ATOM 659 O O . ALA A 1 85 ? 7.477 15.644 -19.109 1.00 97.31 85 ALA A O 1
ATOM 660 N N . LYS A 1 86 ? 7.502 14.221 -20.853 1.00 96.81 86 LYS A N 1
ATOM 661 C CA . LYS A 1 86 ? 8.282 15.093 -21.743 1.00 96.81 86 LYS A CA 1
ATOM 662 C C . LYS A 1 86 ? 7.920 14.927 -23.217 1.00 96.81 86 LYS A C 1
ATOM 664 O O . LYS A 1 86 ? 7.492 15.893 -23.838 1.00 96.81 86 LYS A O 1
ATOM 669 N N . ASP A 1 87 ? 8.086 13.722 -23.761 1.00 96.75 87 ASP A N 1
ATOM 670 C CA . ASP A 1 87 ? 8.037 13.460 -25.206 1.00 96.75 87 ASP A CA 1
ATOM 671 C C . ASP A 1 87 ? 6.834 12.579 -25.609 1.00 96.75 87 ASP A C 1
ATOM 673 O O . ASP A 1 87 ? 6.596 12.340 -26.794 1.00 96.75 87 ASP A O 1
ATOM 677 N N . GLY A 1 88 ? 6.049 12.103 -24.635 1.00 95.88 88 GLY A N 1
ATOM 678 C CA . GLY A 1 88 ? 4.839 11.307 -24.835 1.00 95.88 88 GLY A CA 1
ATOM 679 C C . GLY A 1 88 ? 4.928 9.920 -24.200 1.00 95.88 88 GLY A C 1
ATOM 680 O O . GLY A 1 88 ? 6.009 9.372 -24.004 1.00 95.88 88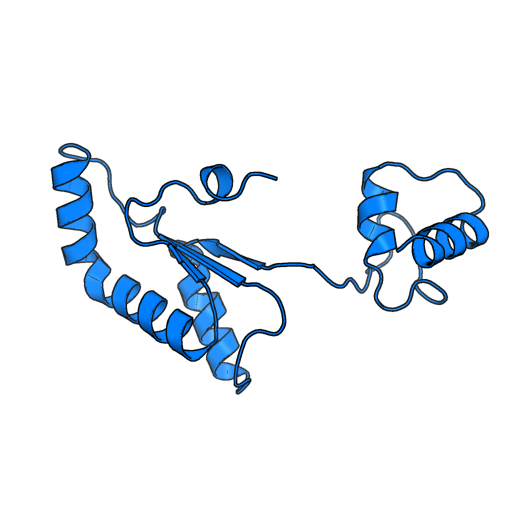 GLY A O 1
ATOM 681 N N . ALA A 1 89 ? 3.769 9.317 -23.915 1.00 94.25 89 ALA A N 1
ATOM 682 C CA . ALA A 1 89 ? 3.647 8.164 -23.016 1.00 94.25 89 ALA A CA 1
ATOM 683 C C . ALA A 1 89 ? 4.590 6.985 -23.327 1.00 94.25 89 ALA A C 1
ATOM 685 O O . ALA A 1 89 ? 5.232 6.465 -22.420 1.00 94.25 89 ALA A O 1
ATOM 686 N N . GLY A 1 90 ? 4.692 6.564 -24.593 1.00 97.19 90 GLY A N 1
ATOM 687 C CA . GLY A 1 90 ? 5.560 5.443 -24.972 1.00 97.19 90 GLY A CA 1
ATOM 688 C C . GLY A 1 90 ? 7.048 5.760 -24.795 1.00 97.19 90 GLY A C 1
ATOM 689 O O . GLY A 1 90 ? 7.786 4.978 -24.197 1.00 97.19 90 GLY A O 1
ATOM 690 N N . THR A 1 91 ? 7.480 6.926 -25.278 1.00 97.94 91 THR A N 1
ATOM 691 C CA . THR A 1 91 ? 8.870 7.394 -25.177 1.00 97.94 91 THR A CA 1
ATOM 692 C C . THR A 1 91 ? 9.271 7.637 -23.724 1.00 97.94 91 THR A C 1
ATOM 694 O O . THR A 1 91 ? 10.336 7.198 -23.291 1.00 97.94 91 THR A O 1
ATOM 697 N N . ASP A 1 92 ? 8.398 8.282 -22.953 1.00 98.25 92 ASP A N 1
ATOM 698 C CA . ASP A 1 92 ? 8.621 8.612 -21.548 1.00 98.25 92 ASP A CA 1
ATOM 699 C C . ASP A 1 92 ? 8.682 7.358 -20.671 1.00 98.25 92 ASP A C 1
ATOM 701 O O . ASP A 1 92 ? 9.566 7.252 -19.823 1.00 98.25 92 ASP A O 1
ATOM 705 N N . LEU A 1 93 ? 7.818 6.366 -20.918 1.00 98.00 93 LEU A N 1
ATOM 706 C CA . LEU A 1 93 ? 7.857 5.093 -20.197 1.00 98.00 93 LEU A CA 1
ATOM 707 C C . LEU A 1 93 ? 9.146 4.311 -20.484 1.00 98.00 93 LEU A C 1
ATOM 709 O O . LEU A 1 93 ? 9.757 3.782 -19.557 1.00 98.00 93 LEU A O 1
ATOM 713 N N . ASN A 1 94 ? 9.586 4.252 -21.744 1.00 98.12 94 ASN A N 1
ATOM 714 C CA . ASN A 1 94 ? 10.855 3.607 -22.095 1.00 98.12 94 ASN A CA 1
ATOM 715 C C . ASN A 1 94 ? 12.036 4.303 -21.406 1.00 98.12 94 ASN A C 1
ATOM 717 O O . ASN A 1 94 ? 12.842 3.652 -20.746 1.00 98.12 94 ASN A O 1
ATOM 721 N N . ARG A 1 95 ? 12.079 5.638 -21.467 1.00 98.38 95 ARG A N 1
ATOM 722 C CA . ARG A 1 95 ? 13.108 6.445 -20.805 1.00 98.38 95 ARG A CA 1
ATOM 723 C C . ARG A 1 95 ? 13.109 6.268 -19.287 1.00 98.38 95 ARG A C 1
ATOM 725 O O . ARG A 1 95 ? 14.183 6.204 -18.693 1.00 98.38 95 ARG A O 1
ATOM 732 N N . ALA A 1 96 ? 11.937 6.167 -18.662 1.00 98.31 96 ALA A N 1
ATOM 733 C CA . ALA A 1 96 ? 11.811 5.908 -17.233 1.00 98.31 96 ALA A CA 1
ATOM 734 C C . ALA A 1 96 ? 12.318 4.509 -16.856 1.00 98.31 96 ALA A C 1
ATOM 736 O O . ALA A 1 96 ? 13.012 4.379 -15.849 1.00 98.31 96 ALA A O 1
ATOM 737 N N . ASN A 1 97 ? 12.021 3.484 -17.665 1.00 98.12 97 ASN A N 1
ATOM 738 C CA . ASN A 1 97 ? 12.529 2.123 -17.457 1.00 98.12 97 ASN A CA 1
ATOM 739 C C . ASN A 1 97 ? 14.059 2.057 -17.515 1.00 98.12 97 ASN A C 1
ATOM 741 O O . ASN A 1 97 ? 14.648 1.315 -16.735 1.00 98.12 97 ASN A O 1
ATOM 745 N N . ASP A 1 98 ? 14.692 2.842 -18.390 1.00 98.25 98 ASP A N 1
ATOM 746 C CA . ASP A 1 98 ? 16.153 2.917 -18.474 1.00 98.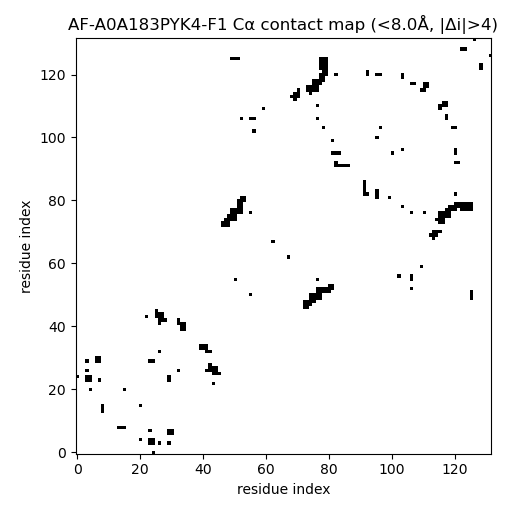25 98 ASP A CA 1
ATOM 747 C C . ASP A 1 98 ? 16.747 3.744 -17.325 1.00 98.25 98 ASP A C 1
ATOM 749 O O . ASP A 1 98 ? 17.683 3.310 -16.654 1.00 98.25 98 ASP A O 1
ATOM 753 N N . THR A 1 99 ? 16.181 4.925 -17.066 1.00 98.38 99 THR A N 1
ATOM 754 C CA . THR A 1 99 ? 16.708 5.896 -16.091 1.00 98.38 99 THR A CA 1
ATOM 755 C C . THR A 1 99 ? 16.567 5.402 -14.653 1.00 98.38 99 THR A C 1
ATOM 757 O O . THR A 1 99 ? 17.483 5.556 -13.852 1.00 98.38 99 THR A O 1
ATOM 760 N N . ASN A 1 100 ? 15.434 4.778 -14.322 1.00 98.50 100 ASN A N 1
ATOM 761 C CA . ASN A 1 100 ? 15.118 4.308 -12.971 1.00 98.50 100 ASN A CA 1
ATOM 762 C C . ASN A 1 100 ? 15.271 2.789 -12.827 1.00 98.50 100 ASN A C 1
ATOM 764 O O . ASN A 1 100 ? 14.723 2.197 -11.893 1.00 98.50 100 ASN A O 1
ATOM 768 N N . LYS A 1 101 ? 16.004 2.148 -13.746 1.00 98.56 101 LYS A N 1
ATOM 769 C CA . LYS A 1 101 ? 16.172 0.692 -13.796 1.00 98.56 101 LYS A CA 1
ATOM 770 C C . LYS A 1 101 ? 16.580 0.100 -12.449 1.00 98.56 101 LYS A C 1
ATOM 772 O O . LYS A 1 101 ? 15.962 -0.857 -11.998 1.00 98.56 101 LYS A O 1
ATOM 777 N N . GLU A 1 102 ? 17.571 0.701 -11.791 1.00 98.56 102 GLU A N 1
ATOM 778 C CA . GLU A 1 102 ? 18.069 0.256 -10.483 1.00 98.56 102 GLU A CA 1
ATOM 779 C C . GLU A 1 102 ? 16.957 0.235 -9.426 1.00 98.56 102 GLU A C 1
ATOM 781 O O . GLU A 1 102 ? 16.770 -0.759 -8.722 1.00 98.56 102 GLU A O 1
ATOM 786 N N . VAL A 1 103 ? 16.167 1.309 -9.355 1.00 98.56 103 VAL A N 1
ATOM 787 C CA . VAL A 1 103 ? 15.057 1.424 -8.406 1.00 98.56 103 VAL A CA 1
ATOM 788 C C . VAL A 1 103 ? 13.983 0.383 -8.712 1.00 98.56 103 VAL A C 1
ATOM 790 O O . VAL A 1 103 ? 13.508 -0.296 -7.802 1.00 98.56 103 VAL A O 1
ATOM 793 N N . TYR A 1 104 ? 13.611 0.206 -9.981 1.00 98.62 104 TYR A N 1
ATOM 794 C CA . TYR A 1 104 ? 12.603 -0.780 -10.369 1.00 98.62 104 TYR A CA 1
ATOM 795 C C . TYR A 1 104 ? 13.061 -2.219 -10.118 1.00 98.62 104 TYR A C 1
ATOM 797 O O . TYR A 1 104 ? 12.266 -3.029 -9.641 1.00 98.62 104 TYR A O 1
ATOM 805 N N . GLU A 1 105 ? 14.330 -2.543 -10.368 1.00 98.69 105 GLU A N 1
ATOM 806 C CA . GLU A 1 105 ? 14.908 -3.856 -10.066 1.00 98.69 105 GLU A CA 1
ATOM 807 C C . GLU A 1 105 ? 14.969 -4.118 -8.555 1.00 98.69 105 GLU A C 1
ATOM 809 O O . GLU A 1 105 ? 14.606 -5.211 -8.103 1.00 98.69 105 GLU A O 1
ATOM 814 N N . PHE A 1 106 ? 15.346 -3.116 -7.754 1.00 98.75 106 PHE A N 1
ATOM 815 C CA . PHE A 1 106 ? 15.288 -3.201 -6.295 1.00 98.75 106 PHE A CA 1
ATOM 816 C C . PHE A 1 106 ? 13.859 -3.469 -5.811 1.00 98.75 106 PHE A C 1
ATOM 818 O O . PHE A 1 106 ? 13.622 -4.443 -5.095 1.00 98.75 106 PHE A O 1
ATOM 825 N N . LEU A 1 107 ? 12.889 -2.652 -6.231 1.00 98.75 107 LEU A N 1
ATOM 826 C CA . LEU A 1 107 ? 11.500 -2.792 -5.800 1.00 98.75 107 LEU A CA 1
ATOM 827 C C . LEU A 1 107 ? 10.900 -4.128 -6.249 1.00 98.75 107 LEU A C 1
ATOM 829 O O . LEU A 1 107 ? 10.228 -4.781 -5.451 1.00 98.75 107 LEU A O 1
ATOM 833 N N . ALA A 1 108 ? 11.166 -4.572 -7.480 1.00 98.75 108 ALA A N 1
ATOM 834 C CA . ALA A 1 108 ? 10.677 -5.848 -7.996 1.00 98.75 108 ALA A CA 1
ATOM 835 C C . ALA A 1 108 ? 11.264 -7.042 -7.226 1.00 98.75 108 ALA A C 1
ATOM 837 O O . ALA A 1 108 ? 10.523 -7.929 -6.796 1.00 98.75 108 ALA A O 1
ATOM 838 N N . SER A 1 109 ? 12.584 -7.059 -7.013 1.00 98.62 109 SER A N 1
ATOM 839 C CA . SER A 1 109 ? 13.269 -8.157 -6.319 1.00 98.62 109 SER A CA 1
ATOM 840 C C . SER A 1 109 ? 12.936 -8.206 -4.825 1.00 98.62 109 SER A C 1
ATOM 842 O O . SER A 1 109 ? 12.650 -9.283 -4.295 1.00 98.62 109 SER A O 1
ATOM 844 N N . ALA A 1 110 ? 12.882 -7.054 -4.149 1.00 98.56 110 ALA A N 1
ATOM 845 C CA . ALA A 1 110 ? 12.435 -6.961 -2.764 1.00 98.56 110 ALA A CA 1
ATOM 846 C C . ALA A 1 110 ? 10.972 -7.405 -2.629 1.00 98.56 110 ALA A C 1
ATOM 848 O O . ALA A 1 110 ? 10.642 -8.180 -1.729 1.00 98.56 110 ALA A O 1
ATOM 849 N N . SER A 1 111 ? 10.106 -6.986 -3.556 1.00 98.56 111 SER A N 1
ATOM 850 C CA . SER A 1 111 ? 8.698 -7.380 -3.537 1.00 98.56 111 SER A CA 1
ATOM 851 C C . SER A 1 111 ? 8.528 -8.892 -3.689 1.00 98.56 111 SER A C 1
ATOM 853 O O . SER A 1 111 ? 7.828 -9.516 -2.890 1.00 98.56 111 SER A O 1
ATOM 855 N N . ALA A 1 112 ? 9.244 -9.503 -4.637 1.00 98.56 112 ALA A N 1
ATOM 856 C CA . ALA A 1 112 ? 9.253 -10.952 -4.817 1.00 98.56 112 ALA A CA 1
ATOM 857 C C . ALA A 1 112 ? 9.763 -11.693 -3.568 1.00 98.56 112 ALA A C 1
ATOM 859 O O . ALA A 1 112 ? 9.159 -12.678 -3.147 1.00 98.56 112 ALA A O 1
ATOM 860 N N . LYS A 1 113 ? 10.837 -11.197 -2.937 1.00 98.56 113 LYS A N 1
ATOM 861 C CA . LYS A 1 113 ? 11.427 -11.797 -1.731 1.00 98.56 113 LYS A CA 1
ATOM 862 C C . LYS A 1 113 ? 10.475 -11.779 -0.533 1.00 98.56 113 LYS A C 1
ATOM 864 O O . LYS A 1 113 ? 10.388 -12.772 0.183 1.00 98.56 113 LYS A O 1
ATOM 869 N N . TYR A 1 114 ? 9.785 -10.663 -0.302 1.00 98.69 114 TYR A N 1
ATOM 870 C CA . TYR A 1 114 ? 8.991 -10.448 0.914 1.00 98.69 114 TYR A CA 1
ATOM 871 C C . TYR A 1 114 ? 7.489 -10.719 0.748 1.00 98.69 114 TYR A C 1
ATOM 873 O O . TYR A 1 114 ? 6.734 -10.544 1.706 1.00 98.69 114 TYR A O 1
ATOM 881 N N . GLY A 1 115 ? 7.053 -11.186 -0.428 1.00 98.31 115 GLY A N 1
ATOM 882 C CA . GLY A 1 115 ? 5.656 -11.537 -0.700 1.00 98.31 115 GLY A CA 1
ATOM 883 C C . GLY A 1 115 ? 4.753 -10.323 -0.931 1.00 98.31 115 GLY A C 1
ATOM 884 O O . GLY A 1 115 ? 3.624 -10.295 -0.447 1.00 98.31 115 GLY A O 1
ATOM 885 N N . ILE A 1 116 ? 5.260 -9.316 -1.639 1.00 98.75 116 ILE A N 1
ATOM 886 C CA . ILE A 1 116 ? 4.579 -8.055 -1.946 1.00 98.75 116 ILE A CA 1
ATOM 887 C C . ILE A 1 116 ? 4.198 -8.060 -3.430 1.00 98.75 116 ILE A C 1
ATOM 889 O O . ILE A 1 116 ? 4.998 -8.441 -4.284 1.00 98.75 116 ILE A O 1
ATOM 893 N N . GLY A 1 117 ? 2.973 -7.647 -3.755 1.00 98.44 117 GLY A N 1
ATOM 894 C CA . GLY A 1 117 ? 2.551 -7.477 -5.146 1.00 98.44 117 GLY A CA 1
ATOM 895 C C . GLY A 1 117 ? 3.272 -6.296 -5.799 1.00 98.44 117 GLY A C 1
ATOM 896 O O . GLY A 1 117 ? 3.370 -5.230 -5.197 1.00 98.44 117 GLY A O 1
ATOM 897 N N . PHE A 1 118 ? 3.755 -6.468 -7.028 1.00 98.62 118 PHE A N 1
ATOM 898 C CA . PHE A 1 118 ? 4.517 -5.443 -7.743 1.00 98.62 118 PHE A CA 1
ATOM 899 C C . PHE A 1 118 ? 3.803 -5.024 -9.030 1.00 98.62 118 PHE A C 1
ATOM 901 O O . PHE A 1 118 ? 3.695 -5.810 -9.974 1.00 98.62 118 PHE A O 1
ATOM 908 N N . TRP A 1 119 ? 3.332 -3.780 -9.067 1.00 98.44 119 TRP A N 1
ATOM 909 C CA . TRP A 1 119 ? 2.750 -3.156 -10.250 1.00 98.44 119 TRP A CA 1
ATOM 910 C C . TRP A 1 119 ? 3.830 -2.370 -10.989 1.00 98.44 119 TRP A C 1
ATOM 912 O O . TRP A 1 119 ? 4.354 -1.376 -10.486 1.00 98.44 119 TRP A O 1
ATOM 922 N N . LYS A 1 120 ? 4.174 -2.857 -12.184 1.00 98.00 120 LYS A N 1
ATOM 923 C CA . LYS A 1 120 ? 5.276 -2.355 -13.013 1.00 98.00 120 LYS A CA 1
ATOM 924 C C . LYS A 1 120 ? 5.068 -0.896 -13.449 1.00 98.00 120 LYS A C 1
ATOM 926 O O . LYS A 1 120 ? 3.917 -0.451 -13.509 1.00 98.00 120 LYS A O 1
ATOM 931 N N . PRO A 1 121 ? 6.139 -0.190 -13.854 1.00 97.81 121 PRO A N 1
ATOM 932 C CA . PRO A 1 121 ? 6.024 1.126 -14.476 1.00 97.81 121 PRO A CA 1
ATOM 933 C C . PRO A 1 121 ? 5.008 1.114 -15.622 1.00 97.81 121 PRO A C 1
ATOM 935 O O . PRO A 1 121 ? 5.007 0.201 -16.450 1.00 97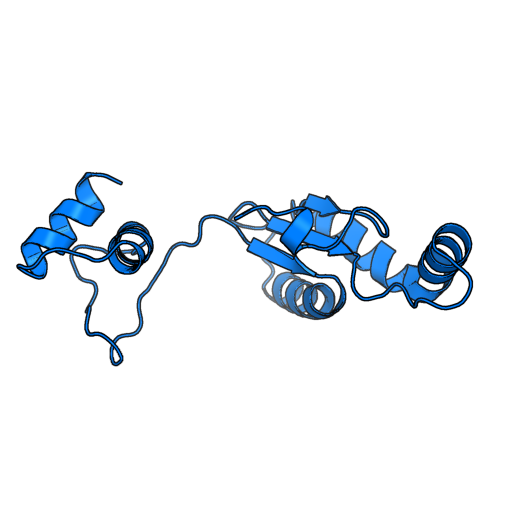.81 121 PRO A O 1
ATOM 938 N N . GLY A 1 122 ? 4.116 2.104 -15.642 1.00 97.00 122 GLY A N 1
ATOM 939 C CA . GLY A 1 122 ? 3.045 2.207 -16.638 1.00 97.00 122 GLY A CA 1
ATOM 940 C C . GLY A 1 122 ? 1.770 1.415 -16.319 1.00 97.00 122 GLY A C 1
ATOM 941 O O . GLY A 1 122 ? 0.826 1.470 -17.101 1.00 97.00 122 GLY A O 1
ATOM 942 N N . SER A 1 123 ? 1.691 0.723 -15.175 1.00 96.50 123 SER A N 1
ATOM 943 C CA . SER A 1 123 ? 0.464 0.012 -14.758 1.00 96.50 123 SER A CA 1
ATOM 944 C C . SER A 1 123 ? -0.682 0.944 -14.344 1.00 96.50 123 SER A C 1
ATOM 946 O O . SER A 1 123 ? -1.832 0.514 -14.286 1.00 96.50 123 SER A O 1
ATOM 948 N N . GLY A 1 124 ? -0.375 2.210 -14.056 1.00 96.06 124 GLY A N 1
ATOM 949 C CA . GLY A 1 124 ? -1.334 3.227 -13.633 1.00 96.06 124 GLY A CA 1
ATOM 950 C C . GLY A 1 124 ? -0.998 3.828 -12.270 1.00 96.06 124 GLY A C 1
ATOM 951 O O . GLY A 1 124 ? -0.154 3.317 -11.540 1.00 96.06 124 GLY A O 1
ATOM 952 N N . ILE A 1 125 ? -1.676 4.930 -11.948 1.00 97.38 125 ILE A N 1
ATOM 953 C CA . ILE A 1 125 ? -1.526 5.650 -10.678 1.00 97.38 125 ILE A CA 1
ATOM 954 C C . ILE A 1 12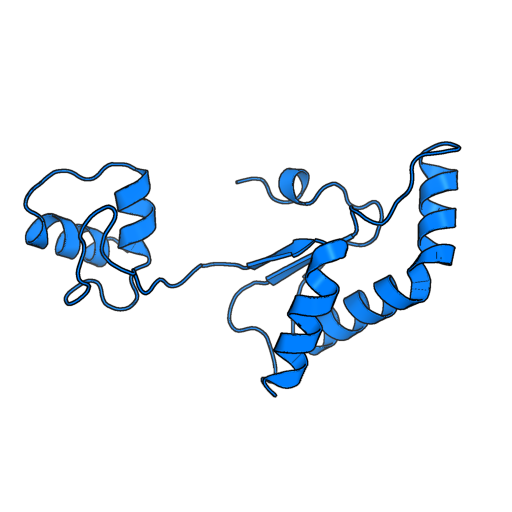5 ? -2.093 4.796 -9.536 1.00 97.38 125 ILE A C 1
ATOM 956 O O . ILE A 1 125 ? -3.192 4.251 -9.668 1.00 97.38 125 ILE A O 1
ATOM 960 N N . ILE A 1 126 ? -1.395 4.726 -8.400 1.00 97.94 126 ILE A N 1
ATOM 961 C CA . ILE A 1 126 ? -1.716 3.866 -7.247 1.00 97.94 126 ILE A CA 1
ATOM 962 C C . ILE A 1 126 ? -3.189 3.933 -6.825 1.00 97.94 126 ILE A C 1
ATOM 964 O O . ILE A 1 126 ? -3.811 2.899 -6.593 1.00 97.94 126 ILE A O 1
ATOM 968 N N . HIS A 1 127 ? -3.774 5.131 -6.764 1.00 96.25 127 HIS A N 1
ATOM 969 C CA . HIS A 1 127 ? -5.166 5.350 -6.345 1.00 96.25 127 HIS A CA 1
ATOM 970 C C . HIS A 1 127 ? -6.207 5.064 -7.439 1.00 96.25 127 HIS A C 1
ATOM 972 O O . HIS A 1 127 ? -7.395 5.006 -7.147 1.00 96.25 127 HIS A O 1
ATOM 978 N N . GLN A 1 128 ? -5.782 4.891 -8.693 1.00 96.25 128 GLN A N 1
ATOM 979 C CA . GLN A 1 128 ? -6.646 4.415 -9.775 1.00 96.25 128 GLN A CA 1
ATOM 980 C C . GLN A 1 128 ? -6.630 2.885 -9.847 1.00 96.25 128 GLN A C 1
ATOM 982 O O . GLN A 1 128 ? -7.659 2.262 -10.100 1.00 96.25 128 GLN A O 1
ATOM 987 N N . VAL A 1 129 ? -5.459 2.281 -9.618 1.00 93.44 129 VAL A N 1
ATOM 988 C CA . VAL A 1 129 ? -5.291 0.822 -9.550 1.00 93.44 129 VAL A CA 1
ATOM 989 C C . VAL A 1 129 ? -5.970 0.268 -8.296 1.00 93.44 129 VAL A C 1
ATOM 991 O O . VAL A 1 129 ? -6.642 -0.760 -8.343 1.00 93.44 129 VAL A O 1
ATOM 994 N N . ILE A 1 130 ? -5.822 0.966 -7.169 1.00 89.69 130 ILE A N 1
ATOM 995 C CA . ILE A 1 130 ? -6.527 0.682 -5.924 1.00 89.69 130 ILE A CA 1
ATOM 996 C C . ILE A 1 130 ? -7.761 1.571 -5.860 1.00 89.69 130 ILE A C 1
ATOM 998 O O . ILE A 1 130 ? -7.680 2.713 -5.416 1.00 89.69 130 ILE A O 1
ATOM 1002 N N . VAL A 1 131 ? -8.912 1.019 -6.223 1.00 71.56 131 VAL A N 1
ATOM 1003 C CA . VAL A 1 131 ? -10.192 1.666 -5.930 1.00 71.56 131 VAL A CA 1
ATOM 1004 C C . VAL A 1 131 ? -10.545 1.384 -4.469 1.00 71.56 131 VAL A C 1
ATOM 1006 O O . VAL A 1 131 ? -10.535 0.229 -4.033 1.00 71.56 131 VAL A O 1
ATOM 1009 N N . ILE A 1 132 ? -10.772 2.455 -3.708 1.00 52.41 132 ILE A N 1
ATOM 1010 C CA . ILE A 1 132 ? -11.206 2.430 -2.303 1.00 52.41 132 ILE A CA 1
ATOM 1011 C C . ILE A 1 132 ? -12.723 2.578 -2.261 1.00 52.41 132 ILE A C 1
ATOM 1013 O O . ILE A 1 132 ? -13.237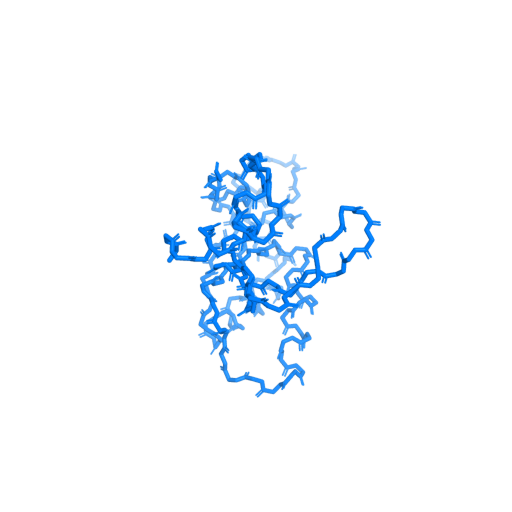 3.425 -3.026 1.00 52.41 132 ILE A O 1
#

Radius of gyration: 19.64 Å; Cα contacts (8 Å, |Δi|>4): 156; chains: 1; bounding box: 43×28×52 Å

Nearest PDB structures (foldseek):
  1c96-assembly1_A  TM=9.996E-01  e=1.403E-16  Bos taurus
  1nit-assembly1_A  TM=9.993E-01  e=6.815E-16  Bos taurus
  7acn-assembly1_A  TM=9.984E-01  e=6.815E-16  Sus scrofa
  1fgh-assembly1_A  TM=9.981E-01  e=8.304E-16  Bos taurus
  1c97-assembly1_A  TM=9.990E-01  e=1.604E-15  Bos taurus

Secondary structure (DSSP, 8-state):
-HHHHHHHHHHH-SPPPHHHHHHHHTBSSTTT----TTTPPP-B--S-EEEEHHHHHHHHHHHHHTT-SS-SS-EEEE--SS---SS-HHHHHHHHHHHTHHHHHHHHHHHHHHT-EEE-TTS--HHHHS--

Foldseek 3Di:
DVVQLVLQCVVVVDDDDPVCSVFSVFAPDSNPADDDPPPGDGRGDDQEEEEELVGVQVVLVVVVVVVDQADPHAYEYAHEPQQDDDPDDVVSQVVSCVVCVVSQVVSVVSCVRHVYHYHHRPNDDRCVVDPD

InterPro domains:
  IPR001030 Aconitase/3-isopropylmalate dehydratase large subunit, alpha/beta/alpha domain [PF00330] (20-130)
  IPR015931 Aconitase/3-isopropylmalate dehydratase large subunit, alpha/beta/alpha, subdomain 1/3 [G3DSA:3.30.499.10] (1-131)
  IPR036008 Aconitase, iron-sulfur domain [SSF53732] (10-130)
  IPR050926 Aconitase/IPM Isomerase [PTHR43160] (4-130)

Solvent-accessible surface area (backbone atoms only — not comparable to full-atom values): 7852 Å² total; per-residue (Å²): 102,74,64,40,43,52,51,40,38,67,74,68,72,54,92,73,56,72,67,49,50,59,54,48,45,28,36,75,50,50,90,74,61,63,87,44,92,99,73,50,80,77,62,65,57,78,78,60,50,78,37,42,51,82,57,33,58,61,54,49,54,54,46,58,72,69,68,63,78,50,67,92,49,60,32,37,41,23,34,54,70,76,58,62,89,80,83,43,73,71,60,21,50,54,50,25,54,64,74,43,35,70,60,51,51,49,54,47,53,52,20,64,65,29,69,31,46,71,43,54,76,81,72,47,50,59,71,71,71,49,76,130

Mean predicted aligned error: 3.72 Å